Protein AF-A0A645INX6-F1 (afdb_monomer_lite)

Sequence (75 aa):
MLYRYNPELITKGENPLILDSKEPKIPVIDFLKTENRFMQLEKSNPELAAVLFEKQQKNVTDRYNYYKYLADRKI

pLDDT: mean 95.91, std 2.65, range [79.88, 98.19]

Radius of gyration: 16.83 Å; chains: 1; bounding box: 34×21×47 Å

Structure (mmCIF, N/CA/C/O backbone):
data_AF-A0A645INX6-F1
#
_entry.id   AF-A0A645INX6-F1
#
loop_
_atom_site.group_PDB
_atom_site.id
_atom_site.type_symbol
_atom_site.label_atom_id
_atom_site.label_alt_id
_atom_site.label_comp_id
_atom_site.label_asym_id
_atom_site.label_entity_id
_atom_site.lab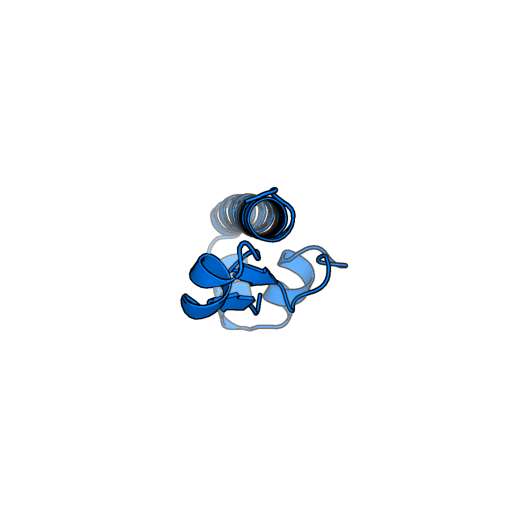el_seq_id
_atom_site.pdbx_PDB_ins_code
_atom_site.Cartn_x
_atom_site.Cartn_y
_atom_site.Cartn_z
_atom_site.occupancy
_atom_site.B_iso_or_equiv
_atom_site.auth_seq_id
_atom_site.auth_comp_id
_atom_site.auth_asym_id
_atom_site.auth_atom_id
_atom_site.pdbx_PDB_model_num
ATOM 1 N N . MET A 1 1 ? -4.566 -0.032 -2.064 1.00 90.88 1 MET A N 1
ATOM 2 C CA . MET A 1 1 ? -4.81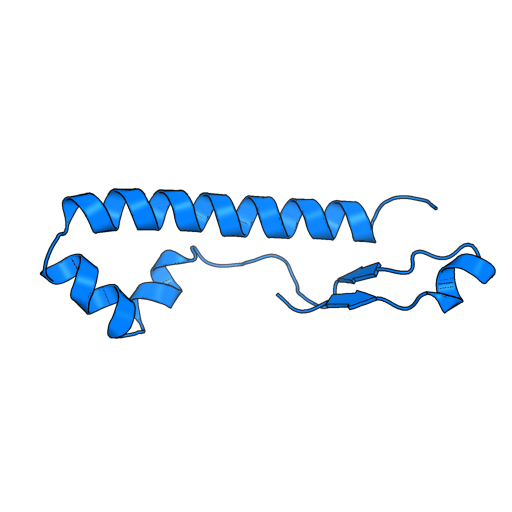1 -0.193 -0.619 1.00 90.88 1 MET A CA 1
ATOM 3 C C . MET A 1 1 ? -6.017 0.650 -0.277 1.00 90.88 1 MET A C 1
ATOM 5 O O . MET A 1 1 ? -6.097 1.779 -0.741 1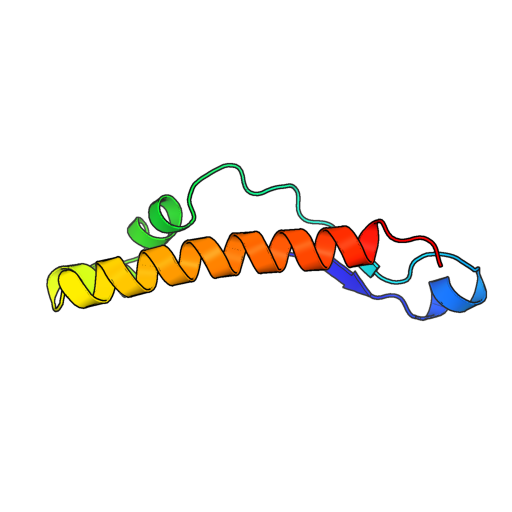.00 90.88 1 MET A O 1
ATOM 9 N N . LEU A 1 2 ? -6.933 0.067 0.473 1.00 97.06 2 LEU A N 1
ATOM 10 C CA . LEU A 1 2 ? -8.192 0.621 0.931 1.00 97.06 2 LEU A CA 1
ATOM 11 C C . LEU A 1 2 ? -8.173 0.558 2.453 1.00 97.06 2 LEU A C 1
ATOM 13 O O . LEU A 1 2 ? -7.773 -0.459 3.025 1.00 97.06 2 LEU A O 1
ATOM 17 N N . TYR A 1 3 ? -8.559 1.658 3.074 1.00 97.62 3 TYR A N 1
ATOM 18 C CA . TYR A 1 3 ? -8.694 1.808 4.511 1.00 97.62 3 TYR A CA 1
ATOM 19 C C . TYR A 1 3 ? -9.774 2.852 4.781 1.00 97.62 3 TYR A C 1
ATOM 21 O O . TYR A 1 3 ? -10.086 3.676 3.914 1.00 97.62 3 TYR A O 1
ATOM 29 N N . ARG A 1 4 ? -10.314 2.837 5.993 1.00 98.19 4 ARG A N 1
ATOM 30 C CA . ARG A 1 4 ? -11.270 3.827 6.485 1.00 98.19 4 ARG A CA 1
ATOM 31 C C . ARG A 1 4 ? -10.747 4.433 7.772 1.00 98.19 4 ARG A C 1
ATOM 33 O O . ARG A 1 4 ? -10.067 3.764 8.545 1.00 98.19 4 ARG A O 1
ATOM 40 N N . TYR A 1 5 ? -11.070 5.701 7.985 1.00 97.94 5 TYR A N 1
ATOM 41 C CA . TYR A 1 5 ? -10.776 6.396 9.228 1.00 97.94 5 TYR A CA 1
ATOM 42 C C . TYR A 1 5 ? -12.080 6.927 9.817 1.00 97.94 5 TYR A C 1
ATOM 44 O O . TYR A 1 5 ? -12.734 7.756 9.186 1.00 97.94 5 TYR A O 1
ATOM 52 N N . ASN A 1 6 ? -12.457 6.444 11.000 1.00 97.69 6 ASN A N 1
ATOM 53 C CA . ASN A 1 6 ? -13.626 6.915 11.734 1.00 97.69 6 ASN A CA 1
ATOM 54 C C . ASN A 1 6 ? -13.196 7.577 13.059 1.00 97.69 6 ASN A C 1
ATOM 56 O O . ASN A 1 6 ? -12.899 6.862 14.018 1.00 97.69 6 ASN A O 1
ATOM 60 N N . PRO A 1 7 ? -13.196 8.922 13.149 1.00 97.12 7 PRO A N 1
ATOM 61 C CA . PRO A 1 7 ? -12.823 9.639 14.370 1.00 97.12 7 PRO A CA 1
ATOM 62 C C . PRO A 1 7 ? -13.692 9.291 15.586 1.00 97.12 7 PRO A C 1
ATOM 64 O O . PRO A 1 7 ? -13.215 9.372 16.714 1.00 97.12 7 PRO A O 1
ATOM 67 N N . GLU A 1 8 ? -14.945 8.880 15.378 1.00 97.69 8 GLU A N 1
ATOM 68 C CA . GLU A 1 8 ? -15.869 8.544 16.468 1.00 97.69 8 GLU A CA 1
ATOM 69 C C . GLU A 1 8 ? -15.433 7.308 17.265 1.00 97.69 8 GLU A C 1
ATOM 71 O O . GLU A 1 8 ? -15.867 7.124 18.395 1.00 97.69 8 GLU A O 1
ATOM 76 N N . LEU A 1 9 ? -14.566 6.454 16.716 1.00 96.38 9 LEU A N 1
ATOM 77 C CA . LEU A 1 9 ? -14.039 5.293 17.440 1.00 96.38 9 LEU A CA 1
ATOM 78 C C . LEU A 1 9 ? -13.090 5.700 18.574 1.00 96.38 9 LEU A C 1
ATOM 80 O O . LEU A 1 9 ? -13.014 5.010 19.587 1.00 96.38 9 LEU A O 1
ATOM 84 N N . ILE A 1 10 ? -12.450 6.869 18.468 1.00 95.56 10 ILE A N 1
ATOM 85 C CA . ILE A 1 10 ? -11.541 7.385 19.502 1.00 95.56 10 ILE A CA 1
ATOM 86 C C . ILE A 1 10 ? -12.302 7.625 20.807 1.00 95.56 10 ILE A C 1
ATOM 88 O O . ILE A 1 10 ? -11.809 7.287 21.879 1.00 95.56 10 ILE A O 1
ATOM 92 N N . THR A 1 11 ? -13.524 8.163 20.731 1.00 95.75 11 THR A N 1
ATOM 93 C CA . THR A 1 11 ? -14.344 8.423 21.928 1.00 95.75 11 THR A CA 1
ATOM 94 C C . THR A 1 11 ? -14.815 7.134 22.603 1.00 95.75 11 THR A C 1
ATOM 96 O O . THR A 1 11 ? -15.185 7.162 23.774 1.00 95.75 11 THR A O 1
ATOM 99 N N . LYS A 1 12 ? -14.754 6.002 21.889 1.00 95.62 12 LYS A N 1
ATOM 100 C CA . LYS A 1 12 ? -15.047 4.652 22.390 1.00 95.62 12 LYS A CA 1
ATOM 101 C C . LYS A 1 12 ? -13.796 3.901 22.863 1.00 95.62 12 LYS A C 1
ATOM 103 O O . LYS A 1 12 ? -13.915 2.766 23.310 1.00 95.62 12 LYS A O 1
ATOM 108 N N . GLY A 1 13 ? -12.609 4.512 22.772 1.00 95.31 13 GLY A N 1
ATOM 109 C CA . GLY A 1 13 ? -11.333 3.853 23.076 1.00 95.31 13 GLY A CA 1
ATOM 110 C C . GLY A 1 13 ? -10.919 2.800 22.040 1.00 95.31 13 GLY A C 1
ATOM 111 O O . GLY A 1 13 ? -10.097 1.936 22.333 1.00 95.31 13 GLY A O 1
ATOM 112 N N . GLU A 1 14 ? -11.491 2.850 20.837 1.00 96.06 14 GLU A N 1
ATOM 113 C CA . GLU A 1 14 ? -11.209 1.933 19.732 1.00 96.06 14 GLU A CA 1
ATOM 114 C C . GLU A 1 14 ? -10.293 2.588 18.687 1.00 96.06 14 GLU A C 1
ATOM 116 O O . GLU A 1 14 ? -10.190 3.815 18.590 1.00 96.06 14 GLU A O 1
ATOM 121 N N . ASN A 1 15 ? -9.619 1.771 17.870 1.00 97.00 15 ASN A N 1
ATOM 122 C CA . ASN A 1 15 ? -8.732 2.288 16.830 1.00 97.00 15 ASN A CA 1
ATOM 123 C C . ASN A 1 15 ? -9.545 2.911 15.681 1.00 97.00 15 ASN A C 1
ATOM 125 O O . ASN A 1 15 ? -10.342 2.210 15.058 1.00 97.00 15 ASN A O 1
ATOM 129 N N . PRO A 1 16 ? -9.353 4.207 15.360 1.00 97.62 16 PRO A N 1
ATOM 130 C CA . PRO A 1 16 ? -10.109 4.869 14.304 1.00 97.62 16 PRO A CA 1
ATOM 131 C C . PRO A 1 16 ? -9.735 4.397 12.904 1.00 97.62 16 PRO A C 1
ATOM 133 O O . PRO A 1 16 ? -10.520 4.600 11.977 1.00 97.62 16 PRO A O 1
ATOM 136 N N . LEU A 1 17 ? -8.549 3.811 12.722 1.00 98.06 17 LEU A N 1
ATOM 137 C CA . LEU A 1 17 ? -8.068 3.373 11.423 1.00 98.06 17 LEU A CA 1
ATOM 138 C C . LEU A 1 17 ? -8.365 1.888 11.215 1.00 98.06 17 LEU A C 1
ATOM 140 O O . LEU A 1 17 ? -7.845 1.028 11.917 1.00 98.06 17 LEU A O 1
ATOM 144 N N . ILE A 1 18 ? -9.156 1.596 10.186 1.00 97.19 18 ILE A N 1
ATOM 145 C CA . ILE A 1 18 ? -9.516 0.239 9.777 1.00 97.19 18 ILE A CA 1
ATOM 146 C C . ILE A 1 18 ? -8.870 -0.037 8.423 1.00 97.19 18 ILE A C 1
ATOM 148 O O . ILE A 1 18 ? -9.179 0.627 7.430 1.00 97.19 18 ILE A O 1
ATOM 152 N N . LEU A 1 19 ? -7.973 -1.021 8.369 1.00 97.88 19 LEU A N 1
ATOM 153 C CA . LEU A 1 19 ? -7.330 -1.451 7.131 1.00 97.88 19 LEU A CA 1
ATOM 154 C C . LEU A 1 19 ? -8.159 -2.555 6.456 1.00 97.88 19 LEU A C 1
ATOM 156 O O . LEU A 1 19 ? -8.118 -3.710 6.865 1.00 97.88 19 LEU A O 1
ATOM 160 N N . ASP A 1 20 ? -8.888 -2.209 5.392 1.00 97.50 20 ASP A N 1
ATOM 161 C CA . ASP A 1 20 ? -9.748 -3.160 4.665 1.00 97.50 20 ASP A CA 1
ATOM 162 C C . ASP A 1 20 ? -8.955 -4.034 3.668 1.00 97.50 20 ASP A C 1
ATOM 164 O O . ASP A 1 20 ? -9.402 -5.099 3.235 1.00 97.50 20 ASP A O 1
ATOM 168 N N . SER A 1 21 ? -7.764 -3.586 3.259 1.00 95.44 21 SER A N 1
ATOM 169 C CA . SER A 1 21 ? -6.893 -4.348 2.357 1.00 95.44 21 SER A CA 1
ATOM 170 C C . SER A 1 21 ? -6.126 -5.459 3.061 1.00 95.44 21 SER A C 1
ATOM 172 O O . SER A 1 21 ? -5.443 -5.233 4.056 1.00 95.44 21 SER A O 1
ATOM 174 N N . LYS A 1 22 ? -6.141 -6.646 2.451 1.00 93.44 22 LYS A N 1
ATOM 175 C CA . LYS A 1 22 ? -5.260 -7.759 2.822 1.00 93.44 22 LYS A CA 1
ATOM 176 C C . LYS A 1 22 ? -3.813 -7.487 2.406 1.00 93.44 22 LYS A C 1
ATOM 178 O O . LYS A 1 22 ? -3.539 -6.589 1.607 1.00 93.44 22 LYS A O 1
ATOM 183 N N . GLU A 1 23 ? -2.911 -8.301 2.937 1.00 92.06 23 GLU A N 1
ATOM 184 C CA . GLU A 1 23 ? -1.498 -8.287 2.572 1.00 92.06 23 GLU A CA 1
ATOM 185 C C . GLU A 1 23 ? -1.303 -8.498 1.057 1.00 92.06 23 GLU A C 1
ATOM 187 O O . GLU A 1 23 ? -1.989 -9.348 0.468 1.00 92.06 23 GLU A O 1
ATOM 192 N N . PRO A 1 24 ? -0.415 -7.720 0.404 1.00 92.00 24 PRO A N 1
ATOM 193 C CA . PRO A 1 24 ? -0.072 -7.927 -0.998 1.00 92.00 24 PRO A CA 1
ATOM 194 C C . PRO A 1 24 ? 0.453 -9.346 -1.238 1.00 92.00 24 PRO A C 1
ATOM 196 O O . PRO A 1 24 ? 1.330 -9.817 -0.523 1.00 92.00 24 PRO A O 1
ATOM 199 N N . LYS A 1 25 ? -0.076 -10.026 -2.260 1.00 93.06 25 LYS A N 1
ATOM 200 C CA . LYS A 1 25 ? 0.278 -11.425 -2.572 1.00 93.06 25 LYS A CA 1
ATOM 201 C C . LYS A 1 25 ? 1.248 -11.590 -3.736 1.00 93.06 25 LYS A C 1
ATOM 203 O O . LYS A 1 25 ? 1.772 -12.679 -3.928 1.00 93.06 25 LYS A O 1
ATOM 208 N N . ILE A 1 26 ? 1.432 -10.539 -4.529 1.00 94.31 26 ILE A N 1
ATOM 209 C CA . ILE A 1 26 ? 2.306 -10.535 -5.700 1.00 94.31 26 ILE A CA 1
ATOM 210 C C . ILE A 1 26 ? 3.219 -9.309 -5.652 1.00 94.31 26 ILE A C 1
ATOM 212 O O . ILE A 1 26 ? 2.818 -8.278 -5.091 1.00 94.31 26 ILE A O 1
ATOM 216 N N . PRO A 1 27 ? 4.418 -9.390 -6.247 1.00 95.44 27 PRO A N 1
ATOM 217 C CA . PRO A 1 27 ? 5.225 -8.220 -6.547 1.00 95.44 27 PRO A CA 1
ATOM 218 C C . PRO A 1 27 ? 4.414 -7.158 -7.298 1.00 95.44 27 PRO A C 1
ATOM 220 O O . PRO A 1 27 ? 3.645 -7.464 -8.209 1.00 95.44 27 PRO A O 1
ATOM 223 N N . VAL A 1 28 ? 4.597 -5.882 -6.949 1.00 94.56 28 VAL A N 1
ATOM 224 C CA . VAL A 1 28 ? 3.888 -4.778 -7.614 1.00 94.56 28 VAL A CA 1
ATOM 225 C C . VAL A 1 28 ? 4.232 -4.727 -9.101 1.00 94.56 28 VAL A C 1
ATOM 227 O O . VAL A 1 28 ? 3.371 -4.401 -9.912 1.00 94.56 28 VAL A O 1
ATOM 230 N N . ILE A 1 29 ? 5.466 -5.087 -9.463 1.00 94.44 29 ILE A N 1
ATOM 231 C CA . ILE A 1 29 ? 5.943 -5.068 -10.846 1.00 94.44 29 ILE A CA 1
ATOM 232 C C . ILE A 1 29 ? 5.107 -5.970 -11.761 1.00 94.44 29 ILE A C 1
ATOM 234 O O . ILE A 1 29 ? 4.830 -5.573 -12.890 1.00 94.44 29 ILE A O 1
ATOM 238 N N . ASP A 1 30 ? 4.626 -7.110 -11.261 1.00 95.62 30 ASP A N 1
ATOM 239 C CA . ASP A 1 30 ? 3.796 -8.034 -12.039 1.00 95.62 30 ASP A CA 1
ATOM 240 C C . ASP A 1 30 ? 2.481 -7.368 -12.448 1.00 95.62 30 ASP A C 1
ATOM 242 O O . ASP A 1 30 ? 2.028 -7.524 -13.578 1.00 95.62 30 ASP A O 1
ATOM 246 N N . PHE A 1 31 ? 1.906 -6.553 -11.559 1.00 95.06 31 PHE A N 1
ATOM 247 C CA . PHE A 1 31 ? 0.741 -5.734 -11.879 1.00 95.06 31 PHE A CA 1
ATOM 248 C C . PHE A 1 31 ? 1.097 -4.573 -12.818 1.00 95.06 31 PHE A C 1
ATOM 250 O O . PHE A 1 31 ? 0.403 -4.361 -13.810 1.00 95.06 31 PHE A O 1
ATOM 257 N N . LEU A 1 32 ? 2.185 -3.836 -12.559 1.00 95.06 32 LEU A N 1
ATOM 258 C CA . LEU A 1 32 ? 2.577 -2.683 -13.387 1.00 95.06 32 LEU A CA 1
ATOM 259 C C . LEU A 1 32 ? 2.824 -3.080 -14.849 1.00 95.06 32 LEU A C 1
ATOM 261 O O . LEU A 1 32 ? 2.443 -2.339 -15.753 1.00 95.06 32 LEU A O 1
ATOM 265 N N . LYS A 1 33 ? 3.391 -4.266 -15.091 1.00 93.88 33 LYS A N 1
ATOM 266 C CA . LYS A 1 33 ? 3.639 -4.791 -16.441 1.00 93.88 33 LYS A CA 1
ATOM 267 C C . LYS A 1 33 ? 2.367 -5.091 -17.240 1.00 93.88 33 LYS A C 1
ATOM 269 O O . LYS A 1 33 ? 2.431 -5.210 -18.460 1.00 93.88 33 LYS A O 1
ATOM 274 N N . THR A 1 34 ? 1.206 -5.159 -16.587 1.00 96.31 34 THR A N 1
ATOM 275 C CA . THR A 1 34 ? -0.091 -5.302 -17.273 1.00 96.31 34 THR A CA 1
ATOM 276 C C . THR A 1 34 ? -0.611 -3.989 -17.864 1.00 96.31 34 THR A C 1
ATOM 278 O O . THR A 1 34 ? -1.562 -4.001 -18.644 1.00 96.31 34 THR A O 1
ATOM 281 N N . GLU A 1 35 ? 0.011 -2.850 -17.542 1.00 96.81 35 GLU A N 1
ATOM 282 C CA . GLU A 1 35 ? -0.447 -1.534 -17.975 1.00 96.81 35 GLU A CA 1
ATOM 283 C C . GLU A 1 35 ? 0.570 -0.840 -18.899 1.00 96.81 35 GLU A C 1
ATOM 285 O O . GLU A 1 35 ? 1.730 -0.603 -18.547 1.00 96.81 35 GLU A O 1
ATOM 290 N N . ASN A 1 36 ? 0.111 -0.404 -20.078 1.00 96.12 36 ASN A N 1
ATOM 291 C CA . ASN A 1 36 ? 0.970 0.219 -21.097 1.00 96.12 36 ASN A CA 1
ATOM 292 C C . ASN A 1 36 ? 1.740 1.454 -20.603 1.00 96.12 36 ASN A C 1
ATOM 294 O O . ASN A 1 36 ? 2.849 1.709 -21.068 1.00 96.12 36 ASN A O 1
ATOM 298 N N . ARG A 1 37 ? 1.185 2.209 -19.645 1.00 94.81 37 ARG A N 1
ATOM 299 C CA . ARG A 1 37 ? 1.834 3.409 -19.090 1.00 94.81 37 ARG A CA 1
ATOM 300 C C . ARG A 1 37 ? 3.167 3.116 -18.394 1.00 94.81 37 ARG A C 1
ATOM 302 O O . ARG A 1 37 ? 4.027 3.988 -18.373 1.00 94.81 37 ARG A O 1
ATOM 309 N N . PHE A 1 38 ? 3.352 1.909 -17.858 1.00 95.81 38 PHE A N 1
ATOM 310 C CA . PHE A 1 38 ? 4.620 1.489 -17.255 1.00 95.81 38 PHE A CA 1
ATOM 311 C C . PHE A 1 38 ? 5.516 0.783 -18.274 1.00 95.81 38 PHE A C 1
ATOM 313 O O . PHE A 1 38 ? 6.719 1.039 -18.311 1.00 95.81 38 PHE A O 1
ATOM 320 N N . MET A 1 39 ? 4.924 -0.009 -19.173 1.00 95.88 39 MET A N 1
ATOM 321 C CA . MET A 1 39 ? 5.662 -0.664 -20.259 1.00 95.88 39 MET A CA 1
ATOM 322 C C . MET A 1 39 ? 6.322 0.331 -21.216 1.00 95.88 39 MET A C 1
ATOM 324 O O . MET A 1 39 ? 7.388 0.050 -21.761 1.00 95.88 39 MET A O 1
ATOM 328 N N . GLN A 1 40 ? 5.714 1.500 -21.435 1.00 97.12 40 GLN A N 1
ATOM 329 C CA . GLN A 1 40 ? 6.299 2.531 -22.288 1.00 97.12 40 GLN A CA 1
ATOM 330 C C . GLN A 1 40 ? 7.637 3.036 -21.731 1.00 97.12 40 GLN A C 1
ATOM 332 O O . GLN A 1 40 ? 8.571 3.227 -22.508 1.00 97.12 40 GLN A O 1
ATOM 337 N N . LEU A 1 41 ? 7.738 3.195 -20.406 1.00 95.75 41 LEU A N 1
ATOM 338 C CA . LEU A 1 41 ? 8.967 3.614 -19.733 1.00 95.75 41 LEU A CA 1
ATOM 339 C C . LEU A 1 41 ? 10.036 2.519 -19.782 1.00 95.75 41 LEU A C 1
ATOM 341 O O . LEU A 1 41 ? 11.180 2.818 -20.106 1.00 95.75 41 LEU A O 1
ATOM 345 N N . GLU A 1 42 ? 9.658 1.264 -19.526 1.00 95.38 42 GLU A N 1
ATOM 346 C CA . GLU A 1 42 ? 10.571 0.113 -19.615 1.00 95.38 42 GLU A CA 1
ATOM 347 C C . GLU A 1 42 ? 11.172 -0.021 -21.020 1.00 95.38 42 GLU A C 1
ATOM 349 O O . GLU A 1 42 ? 12.361 -0.288 -21.154 1.00 95.38 42 GLU A O 1
ATOM 354 N N . LYS A 1 43 ? 10.387 0.244 -22.072 1.00 96.25 43 LYS A N 1
ATOM 355 C CA . LYS A 1 43 ? 10.872 0.235 -23.461 1.00 96.25 43 LYS A CA 1
ATOM 356 C C . LYS A 1 43 ? 11.788 1.413 -23.789 1.00 96.25 43 LYS A C 1
ATOM 358 O O . LYS A 1 43 ? 12.775 1.225 -24.490 1.00 96.25 43 LYS A O 1
ATOM 363 N N . SER A 1 44 ? 11.442 2.626 -23.351 1.00 97.81 44 SER A N 1
ATOM 364 C CA . SER A 1 44 ? 12.197 3.833 -23.715 1.00 97.81 44 SER A CA 1
ATOM 365 C C . SER A 1 44 ? 13.451 4.044 -22.868 1.00 97.81 44 SER A C 1
ATOM 367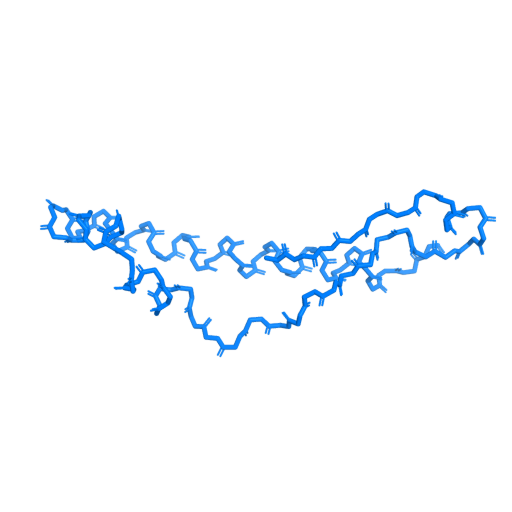 O O . SER A 1 44 ? 14.394 4.676 -23.331 1.00 97.81 44 SER A O 1
ATOM 369 N N . ASN A 1 45 ? 13.445 3.577 -21.618 1.00 97.75 45 ASN A N 1
ATOM 370 C CA . ASN A 1 45 ? 14.556 3.721 -20.683 1.00 97.75 45 ASN A CA 1
ATOM 371 C C . ASN A 1 45 ? 14.572 2.552 -19.669 1.00 97.75 45 ASN A C 1
ATOM 373 O O . ASN A 1 45 ? 14.081 2.702 -18.543 1.00 97.75 45 ASN A O 1
ATOM 377 N N . PRO A 1 46 ? 15.124 1.387 -20.060 1.00 96.31 46 PRO A N 1
ATOM 378 C CA . PRO A 1 46 ? 15.116 0.178 -19.234 1.00 96.31 46 PRO A CA 1
ATOM 379 C C . PRO A 1 46 ? 15.842 0.335 -17.891 1.00 96.31 46 PRO A C 1
ATOM 381 O O . PRO A 1 46 ? 15.370 -0.168 -16.872 1.00 96.31 46 PRO A O 1
ATOM 384 N N . GLU A 1 47 ? 16.968 1.056 -17.866 1.00 97.94 47 GLU A N 1
ATOM 385 C CA . GLU A 1 47 ? 17.773 1.256 -16.653 1.00 97.94 47 GLU A CA 1
ATOM 386 C C . GLU A 1 47 ? 17.008 2.064 -15.602 1.00 97.94 47 GLU A C 1
ATOM 388 O O . GLU A 1 47 ? 16.898 1.659 -14.443 1.00 97.94 47 GLU A O 1
ATOM 393 N N . LEU A 1 48 ? 16.403 3.180 -16.019 1.00 97.19 48 LEU A N 1
ATOM 394 C CA . LEU A 1 48 ? 15.579 3.990 -15.128 1.00 97.19 48 LEU A CA 1
ATOM 395 C C . LEU A 1 48 ? 14.332 3.225 -14.669 1.00 97.19 48 LEU A C 1
ATOM 397 O O . LEU A 1 48 ? 13.933 3.341 -13.508 1.00 97.19 48 LEU A O 1
ATOM 401 N N . ALA A 1 49 ? 13.720 2.437 -15.556 1.00 96.69 49 ALA A N 1
ATOM 402 C CA . ALA A 1 49 ? 12.566 1.618 -15.209 1.00 96.69 49 ALA A CA 1
ATOM 403 C C . ALA A 1 49 ? 12.902 0.603 -14.108 1.00 96.69 49 ALA A C 1
ATOM 405 O O . ALA A 1 49 ? 12.145 0.498 -13.145 1.00 96.69 49 ALA A O 1
ATOM 406 N N . ALA A 1 50 ? 14.053 -0.072 -14.190 1.00 95.88 50 ALA A N 1
ATOM 407 C CA . ALA A 1 50 ? 14.502 -1.012 -13.163 1.00 95.88 50 ALA A CA 1
ATOM 408 C C . ALA A 1 50 ? 14.627 -0.341 -11.782 1.00 95.88 50 ALA A C 1
ATOM 410 O O . ALA A 1 50 ? 14.047 -0.825 -10.807 1.00 95.88 50 ALA A O 1
ATOM 411 N N . VAL A 1 51 ? 15.282 0.827 -11.716 1.00 97.94 51 VAL A N 1
ATOM 412 C CA . VAL A 1 51 ? 15.428 1.610 -10.473 1.00 97.94 51 VAL A CA 1
ATOM 413 C C . VAL A 1 51 ? 14.066 2.029 -9.908 1.00 97.94 51 VAL A C 1
ATOM 415 O O . VAL A 1 51 ? 13.813 1.935 -8.703 1.00 97.94 51 VAL A O 1
ATOM 418 N N . LEU A 1 52 ? 13.156 2.496 -10.766 1.00 97.25 52 LEU A N 1
ATOM 419 C CA . LEU A 1 52 ? 11.833 2.946 -10.337 1.00 97.25 52 LEU A CA 1
ATOM 420 C C . LEU A 1 52 ? 10.928 1.790 -9.904 1.00 97.25 52 LEU A C 1
ATOM 422 O O . LEU A 1 52 ? 10.156 1.959 -8.960 1.00 97.25 52 LEU A O 1
ATOM 426 N N . PHE A 1 53 ? 11.024 0.622 -10.540 1.00 96.06 53 PHE A N 1
ATOM 427 C CA . PHE A 1 53 ? 10.262 -0.560 -10.147 1.00 96.06 53 PHE A CA 1
ATOM 428 C C . PHE A 1 53 ? 10.707 -1.104 -8.790 1.00 96.06 53 PHE A C 1
ATOM 430 O O . PHE A 1 53 ? 9.849 -1.398 -7.956 1.00 96.06 53 PHE A O 1
ATOM 437 N N . GLU A 1 54 ? 12.013 -1.156 -8.519 1.00 96.81 54 GLU A N 1
ATOM 438 C CA . GLU A 1 54 ? 12.530 -1.533 -7.199 1.00 96.81 54 GLU A CA 1
ATOM 439 C C . GLU A 1 54 ? 12.048 -0.555 -6.118 1.00 96.81 54 GLU A C 1
ATOM 441 O O . GLU A 1 54 ? 11.471 -0.956 -5.100 1.00 96.81 54 GLU A O 1
ATOM 446 N N . LYS A 1 55 ? 12.185 0.752 -6.377 1.00 97.88 55 LYS A N 1
ATOM 447 C CA . LYS A 1 55 ? 11.687 1.796 -5.474 1.00 97.88 55 LYS A CA 1
ATOM 448 C C . LYS A 1 55 ? 10.187 1.655 -5.228 1.00 97.88 55 LYS A C 1
ATOM 450 O O . LYS A 1 55 ? 9.728 1.803 -4.096 1.00 97.88 55 LYS A O 1
ATOM 455 N N . GLN A 1 56 ? 9.412 1.354 -6.266 1.00 96.88 56 GLN A N 1
ATOM 456 C CA . GLN A 1 56 ? 7.970 1.203 -6.143 1.00 96.88 56 GLN A CA 1
ATOM 457 C C . GLN A 1 56 ? 7.580 -0.043 -5.348 1.00 96.88 56 GLN A C 1
ATOM 459 O O . GLN A 1 56 ? 6.633 0.021 -4.561 1.00 96.88 56 GLN A O 1
ATOM 464 N N . GLN A 1 57 ? 8.320 -1.145 -5.488 1.00 96.12 57 GLN A N 1
ATOM 465 C CA . GLN A 1 57 ? 8.128 -2.328 -4.655 1.00 96.12 57 GLN A CA 1
ATOM 466 C C . GLN A 1 57 ? 8.347 -1.995 -3.178 1.00 96.12 57 GLN A C 1
ATOM 468 O O . GLN A 1 57 ? 7.479 -2.289 -2.354 1.00 96.12 57 GLN A O 1
ATOM 473 N N . LYS A 1 58 ? 9.451 -1.310 -2.854 1.00 97.38 58 LYS A N 1
ATOM 474 C CA . LYS A 1 58 ? 9.731 -0.854 -1.488 1.00 97.38 58 LYS A CA 1
ATOM 475 C C . LYS A 1 58 ? 8.617 0.052 -0.959 1.00 97.38 58 LYS A C 1
ATOM 477 O O . LYS A 1 58 ? 8.100 -0.188 0.127 1.00 97.38 58 LYS A O 1
ATOM 482 N N . ASN A 1 59 ? 8.180 1.033 -1.751 1.00 97.12 59 ASN A N 1
ATOM 483 C CA . ASN A 1 59 ? 7.107 1.954 -1.366 1.00 97.12 59 ASN A CA 1
ATOM 484 C C 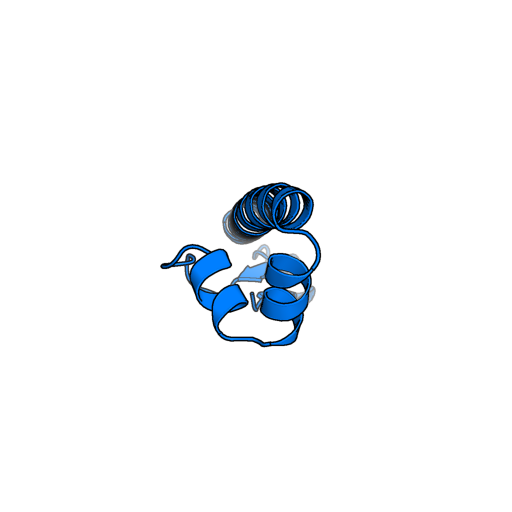. ASN A 1 59 ? 5.796 1.229 -1.032 1.00 97.12 59 ASN A C 1
ATOM 486 O O . ASN A 1 59 ? 5.112 1.596 -0.077 1.00 97.12 59 ASN A O 1
ATOM 490 N N . VAL A 1 60 ? 5.411 0.224 -1.826 1.00 96.44 60 VAL A N 1
ATOM 491 C CA . VAL A 1 60 ? 4.183 -0.546 -1.580 1.00 96.44 60 VAL A CA 1
ATOM 492 C C . VAL A 1 60 ? 4.291 -1.344 -0.285 1.00 96.44 60 VAL A C 1
ATOM 494 O O . VAL A 1 60 ? 3.350 -1.301 0.512 1.00 96.44 60 VAL A O 1
ATOM 497 N N . THR A 1 61 ? 5.424 -2.012 -0.061 1.00 95.75 61 THR A N 1
ATOM 498 C CA . THR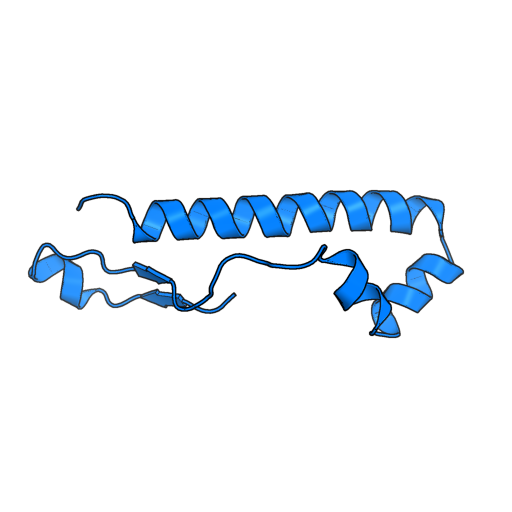 A 1 61 ? 5.690 -2.775 1.164 1.00 95.75 61 THR A CA 1
ATOM 499 C C . THR A 1 61 ? 5.682 -1.870 2.395 1.00 95.75 61 THR A C 1
ATOM 501 O O . THR A 1 61 ? 4.930 -2.118 3.337 1.00 95.75 61 THR A O 1
ATOM 504 N N . ASP A 1 62 ? 6.445 -0.775 2.368 1.00 97.25 62 ASP A N 1
ATOM 505 C CA . ASP A 1 62 ? 6.551 0.168 3.485 1.00 97.25 62 ASP A CA 1
ATOM 506 C C . ASP A 1 62 ? 5.197 0.795 3.813 1.00 97.25 62 ASP A C 1
ATOM 508 O O . ASP A 1 62 ? 4.798 0.861 4.977 1.00 97.25 62 ASP A O 1
ATOM 512 N N . ARG A 1 63 ? 4.451 1.218 2.783 1.00 97.25 63 ARG A N 1
ATOM 513 C CA . ARG A 1 63 ? 3.120 1.797 2.969 1.00 97.25 63 ARG A CA 1
ATOM 514 C C . ARG A 1 63 ? 2.172 0.781 3.591 1.00 97.25 63 ARG A C 1
ATOM 516 O O . ARG A 1 63 ? 1.466 1.132 4.526 1.00 97.25 63 ARG A O 1
ATOM 523 N N . TYR A 1 64 ? 2.143 -0.460 3.111 1.00 97.31 64 TYR A N 1
ATOM 524 C CA . TYR A 1 64 ? 1.282 -1.478 3.713 1.00 97.31 64 TYR A CA 1
ATOM 525 C C . TYR A 1 64 ? 1.633 -1.711 5.190 1.00 97.31 64 TYR A C 1
ATOM 527 O O . TYR A 1 64 ? 0.748 -1.640 6.041 1.00 97.31 64 TYR A O 1
ATOM 535 N N . ASN A 1 65 ? 2.917 -1.898 5.502 1.00 97.06 65 ASN A N 1
ATOM 536 C CA . ASN A 1 65 ? 3.383 -2.142 6.868 1.00 97.06 65 ASN A CA 1
ATOM 537 C C . ASN A 1 65 ? 3.059 -0.981 7.810 1.00 97.06 65 ASN A C 1
ATOM 539 O O . ASN A 1 65 ? 2.619 -1.205 8.936 1.00 97.06 65 ASN A O 1
ATOM 543 N N . TYR A 1 66 ? 3.222 0.256 7.342 1.00 97.69 66 TYR A N 1
ATOM 544 C CA . TYR A 1 66 ? 2.878 1.440 8.117 1.00 97.69 66 TYR A CA 1
ATOM 545 C C . TYR A 1 66 ? 1.384 1.491 8.455 1.00 97.69 66 TYR A C 1
ATOM 547 O O . TYR A 1 66 ? 1.015 1.675 9.612 1.00 97.69 66 TYR A O 1
ATOM 555 N N . TYR A 1 67 ? 0.511 1.275 7.469 1.00 97.94 67 TYR A N 1
ATOM 556 C CA . TYR A 1 67 ? -0.934 1.293 7.706 1.00 97.94 67 TYR A CA 1
ATOM 557 C C . TYR A 1 67 ? -1.413 0.098 8.533 1.00 97.94 67 TYR A C 1
ATOM 559 O O . TYR A 1 67 ? -2.321 0.259 9.344 1.00 97.94 67 TYR A O 1
ATOM 567 N N . LYS A 1 68 ? -0.783 -1.071 8.382 1.00 97.62 68 LYS A N 1
ATOM 568 C CA . LYS A 1 68 ? -1.026 -2.230 9.245 1.00 97.62 68 LYS A CA 1
ATOM 569 C C . LYS A 1 68 ? -0.663 -1.916 10.694 1.00 97.62 68 LYS A C 1
ATOM 571 O O . LYS A 1 68 ? -1.490 -2.093 11.575 1.00 97.62 68 LYS A O 1
ATOM 576 N N . TYR A 1 69 ? 0.518 -1.346 10.932 1.00 97.31 69 TYR A N 1
ATOM 577 C CA . TYR A 1 69 ? 0.917 -0.885 12.263 1.00 97.31 69 TYR A CA 1
ATOM 578 C C . TYR A 1 69 ? -0.085 0.117 12.856 1.00 97.31 69 TYR A C 1
ATOM 580 O O . TYR A 1 69 ? -0.471 -0.008 14.016 1.00 97.31 69 TYR A O 1
ATOM 588 N N . LEU A 1 70 ? -0.540 1.095 12.068 1.00 96.94 70 LEU A N 1
ATOM 589 C CA . LEU A 1 70 ? -1.532 2.066 12.532 1.00 96.94 70 LEU A CA 1
ATOM 590 C C . LEU A 1 70 ? -2.885 1.431 12.874 1.00 96.94 70 LEU A C 1
ATOM 592 O O . LEU A 1 70 ? -3.534 1.930 13.787 1.00 96.94 70 LEU A O 1
ATOM 596 N N . ALA A 1 71 ? -3.297 0.376 12.169 1.00 97.06 71 ALA A N 1
ATOM 597 C CA . ALA A 1 71 ? -4.540 -0.353 12.428 1.00 97.06 71 ALA A CA 1
ATOM 598 C C . ALA A 1 71 ? -4.427 -1.299 13.639 1.00 97.06 71 ALA A C 1
ATOM 600 O O . ALA A 1 71 ? -5.375 -1.436 14.405 1.00 97.06 71 ALA A O 1
ATOM 601 N N . ASP A 1 72 ? -3.257 -1.914 13.833 1.00 95.94 72 ASP A N 1
ATOM 602 C CA . ASP A 1 72 ? -3.032 -2.948 14.852 1.00 95.94 72 ASP A CA 1
ATOM 603 C C . ASP A 1 72 ? -2.562 -2.378 16.203 1.00 95.94 72 ASP A C 1
ATOM 605 O O . ASP A 1 72 ? -2.610 -3.068 17.226 1.00 95.94 72 ASP A O 1
ATOM 609 N N . ARG A 1 73 ? -2.075 -1.128 16.243 1.00 93.69 73 ARG A N 1
ATOM 610 C CA . ARG A 1 73 ? -1.620 -0.509 17.496 1.00 93.69 73 ARG A CA 1
ATOM 611 C C . ARG A 1 73 ? -2.775 -0.360 18.488 1.00 93.69 73 ARG A C 1
ATOM 613 O O . ARG A 1 73 ? -3.906 -0.045 18.114 1.00 93.69 73 ARG A O 1
ATOM 620 N N . LYS A 1 74 ? -2.450 -0.518 19.770 1.00 86.38 74 LYS A N 1
ATOM 621 C CA . LYS A 1 74 ? -3.367 -0.191 20.865 1.00 86.38 74 LYS A CA 1
ATOM 622 C C . LYS A 1 74 ? -3.531 1.330 20.967 1.00 86.38 74 LYS A C 1
ATOM 624 O O . LYS A 1 74 ? -2.559 2.060 20.757 1.00 86.38 74 LYS A O 1
ATOM 629 N N . ILE A 1 75 ? -4.762 1.755 21.242 1.00 79.88 75 ILE A N 1
ATOM 630 C CA . ILE A 1 75 ? -5.154 3.142 21.537 1.00 79.88 75 ILE A CA 1
ATOM 631 C C . ILE A 1 75 ? -4.969 3.395 23.027 1.00 79.88 75 ILE A C 1
ATOM 633 O O . ILE A 1 75 ? -5.267 2.460 23.807 1.00 79.88 75 ILE A O 1
#

InterPro domains:
  IPR029061 Thiamin diphosphate-binding fold [SSF52518] (2-74)
  IPR050722 Pyruvate:ferredoxin/flavodoxin oxidoreductase [PTHR32154] (2-72)

Secondary structure (DSSP, 8-state):
--EEE-GGGGGGTS-SEEE-SPPP-S-HHHHHTTSHHHHHHHHH-HHHHHHHHHHHHHHHHHHHHHHHHHHHS--

Organism: NCBI:txid1076179

Foldseek 3Di:
DDWAADPVVVVVQAQRIGDPDDDDDDQVVVVLVVDVVLVVCCVVPVVVSVVVSVVVSVVVVVVVVVSVCSNPDGD